Protein AF-A0A661Q947-F1 (afdb_monomer_lite)

Structure (mmCIF, N/CA/C/O backbone):
data_AF-A0A661Q947-F1
#
_entry.id   AF-A0A661Q947-F1
#
loop_
_atom_site.group_PDB
_atom_site.id
_atom_site.type_symbol
_atom_site.label_atom_id
_atom_site.label_alt_id
_atom_site.label_comp_id
_atom_site.label_asym_id
_atom_site.label_entity_id
_atom_site.label_seq_id
_atom_site.pdbx_PDB_ins_code
_atom_site.Cartn_x
_atom_site.Cartn_y
_atom_site.Cartn_z
_atom_site.occupancy
_atom_site.B_iso_or_equiv
_atom_site.auth_seq_id
_atom_site.auth_comp_id
_atom_site.auth_asym_id
_atom_site.auth_atom_id
_atom_site.pdbx_PDB_model_num
ATOM 1 N N . MET A 1 1 ? -14.521 11.348 1.754 1.00 80.38 1 MET A N 1
ATOM 2 C CA . MET A 1 1 ? -13.296 11.346 2.585 1.00 80.38 1 MET A CA 1
ATOM 3 C C . MET A 1 1 ? -13.324 10.090 3.440 1.00 80.38 1 MET A C 1
ATOM 5 O O . MET A 1 1 ? -14.409 9.738 3.881 1.00 80.38 1 MET A O 1
ATOM 9 N N . PHE A 1 2 ? -12.197 9.399 3.603 1.00 93.81 2 PHE A N 1
ATOM 10 C CA . PHE A 1 2 ? -12.077 8.183 4.419 1.00 93.81 2 PHE A CA 1
ATOM 11 C C . PHE A 1 2 ? -10.839 8.287 5.311 1.00 93.81 2 PHE A C 1
ATOM 13 O O . PHE A 1 2 ? -9.939 9.082 5.023 1.00 93.81 2 PHE A O 1
ATOM 20 N N . LYS A 1 3 ? -10.789 7.506 6.391 1.00 95.00 3 LYS A N 1
ATOM 21 C CA . LYS A 1 3 ? -9.643 7.512 7.308 1.00 95.00 3 LYS A CA 1
ATOM 22 C C . LYS A 1 3 ? -8.437 6.849 6.631 1.00 95.00 3 LYS A C 1
ATOM 24 O O . LYS A 1 3 ? -8.388 5.627 6.512 1.00 95.00 3 LYS A O 1
ATOM 29 N N . ASN A 1 4 ? -7.483 7.651 6.171 1.00 95.75 4 ASN A N 1
ATOM 30 C CA . ASN A 1 4 ? -6.323 7.190 5.412 1.00 95.75 4 ASN A CA 1
ATOM 31 C C . ASN A 1 4 ? -5.060 7.118 6.282 1.00 95.75 4 ASN A C 1
ATOM 33 O O . ASN A 1 4 ? -4.843 7.987 7.126 1.00 95.75 4 ASN A O 1
ATOM 37 N N . PHE A 1 5 ? -4.247 6.080 6.088 1.00 95.19 5 PHE A N 1
ATOM 38 C CA . PHE A 1 5 ? -2.998 5.874 6.813 1.00 95.19 5 PHE A CA 1
ATOM 39 C C . PHE A 1 5 ? -1.793 6.248 5.947 1.00 95.19 5 PHE A C 1
ATOM 41 O O . PHE A 1 5 ? -1.594 5.677 4.875 1.00 95.19 5 PHE A O 1
ATOM 48 N N . SER A 1 6 ? -0.960 7.160 6.451 1.00 91.81 6 SER A N 1
ATOM 49 C CA . SER A 1 6 ? 0.328 7.513 5.850 1.00 91.81 6 SER A CA 1
ATOM 50 C C . SER A 1 6 ? 1.464 7.249 6.847 1.00 91.81 6 SER A C 1
ATOM 52 O O . SER A 1 6 ? 1.793 8.120 7.655 1.00 91.81 6 SER A O 1
ATOM 54 N N . PRO A 1 7 ? 2.077 6.046 6.846 1.00 86.62 7 PRO A N 1
ATOM 55 C CA . PRO A 1 7 ? 3.145 5.711 7.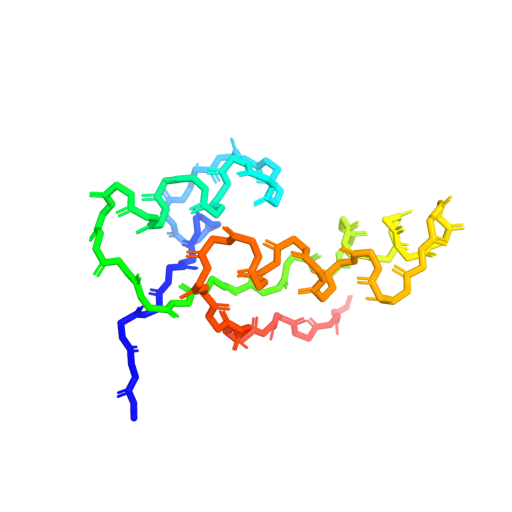794 1.00 86.62 7 PRO A CA 1
ATOM 56 C C . PRO A 1 7 ? 4.333 6.679 7.704 1.00 86.62 7 PRO A C 1
ATOM 58 O O . PRO A 1 7 ? 4.923 7.045 8.722 1.00 86.62 7 PRO A O 1
ATOM 61 N N . SER A 1 8 ? 4.644 7.137 6.484 1.00 84.69 8 SER A N 1
ATOM 62 C CA . SER A 1 8 ? 5.767 8.040 6.219 1.00 84.69 8 SER A CA 1
ATOM 63 C C . SER A 1 8 ? 5.623 9.398 6.912 1.00 84.69 8 SER A C 1
ATOM 65 O O . SER A 1 8 ? 6.618 9.962 7.362 1.00 84.69 8 SER A O 1
ATOM 67 N N . GLU A 1 9 ? 4.395 9.903 7.058 1.00 86.12 9 GLU A N 1
ATOM 68 C CA . GLU A 1 9 ? 4.112 11.169 7.747 1.00 86.12 9 GLU A CA 1
ATOM 69 C C . GLU A 1 9 ? 4.267 11.057 9.267 1.00 86.12 9 GLU A C 1
ATOM 71 O O . GLU A 1 9 ? 4.516 12.050 9.944 1.00 86.12 9 GLU A O 1
ATOM 76 N N . LEU A 1 10 ? 4.186 9.837 9.799 1.00 86.06 10 LEU A N 1
ATOM 77 C CA . LEU A 1 10 ? 4.404 9.533 11.212 1.00 86.06 10 LEU A CA 1
ATOM 78 C C . LEU A 1 10 ? 5.864 9.151 11.518 1.00 86.06 10 LEU A C 1
ATOM 80 O O . LEU A 1 10 ? 6.175 8.782 12.648 1.00 86.06 10 LEU A O 1
ATOM 84 N N . GLY A 1 11 ? 6.758 9.193 10.522 1.00 86.88 11 GLY A N 1
ATOM 85 C CA . GLY A 1 11 ? 8.157 8.775 10.664 1.00 86.88 11 GLY A CA 1
ATOM 86 C C . GLY A 1 11 ? 8.345 7.261 10.828 1.00 86.88 11 GLY A C 1
ATOM 87 O O . GLY A 1 11 ? 9.425 6.811 11.214 1.00 86.88 11 GLY A O 1
ATOM 88 N N . ILE A 1 12 ? 7.312 6.465 10.540 1.00 87.69 12 ILE A N 1
ATOM 89 C CA . ILE A 1 12 ? 7.353 5.007 10.653 1.00 87.69 12 ILE A CA 1
ATOM 90 C C . ILE A 1 12 ? 7.876 4.435 9.330 1.00 87.69 12 ILE A C 1
ATOM 92 O O . ILE A 1 12 ? 7.297 4.662 8.267 1.00 87.69 12 ILE A O 1
ATOM 96 N N . LYS A 1 13 ? 8.976 3.677 9.392 1.00 89.44 13 LYS A N 1
ATOM 97 C CA . LYS A 1 13 ? 9.521 2.948 8.239 1.00 89.44 13 LYS A CA 1
ATOM 98 C C . LYS A 1 13 ? 8.904 1.556 8.170 1.00 89.44 13 LYS A C 1
ATOM 100 O O . LYS A 1 13 ? 9.191 0.727 9.026 1.00 89.44 13 LYS A O 1
ATOM 105 N N . THR A 1 14 ? 8.096 1.308 7.147 1.00 93.06 14 THR A N 1
ATOM 106 C CA . THR A 1 14 ? 7.455 0.013 6.879 1.00 93.06 14 THR A CA 1
ATOM 107 C C . THR A 1 14 ? 7.374 -0.214 5.379 1.00 93.06 14 THR A C 1
ATOM 109 O O . THR A 1 14 ? 7.248 0.752 4.630 1.00 93.06 14 THR A O 1
ATOM 112 N N . ASN A 1 15 ? 7.367 -1.474 4.953 1.00 95.25 15 ASN A N 1
ATOM 113 C CA . ASN A 1 15 ? 6.985 -1.831 3.584 1.00 95.25 15 ASN A CA 1
ATOM 114 C C . ASN A 1 15 ? 5.452 -1.799 3.413 1.00 95.25 15 ASN A C 1
ATOM 116 O O . ASN A 1 15 ? 4.709 -1.736 4.401 1.00 95.25 15 ASN A O 1
ATOM 120 N N . LEU A 1 16 ? 4.964 -1.883 2.175 1.00 95.94 16 LEU A N 1
ATOM 121 C CA . LEU A 1 16 ? 3.542 -1.797 1.841 1.00 95.94 16 LEU A CA 1
ATOM 122 C C . LEU A 1 16 ? 2.717 -2.851 2.588 1.00 95.94 16 LEU A C 1
ATOM 124 O O . LEU A 1 16 ? 1.655 -2.552 3.131 1.00 95.94 16 LEU A O 1
ATOM 128 N N . ARG A 1 17 ? 3.207 -4.093 2.665 1.00 96.25 17 ARG A N 1
ATOM 129 C CA . ARG A 1 17 ? 2.486 -5.180 3.344 1.00 96.25 17 ARG A CA 1
ATOM 130 C C . ARG A 1 17 ? 2.304 -4.900 4.835 1.00 96.25 17 ARG A C 1
ATOM 132 O O . ARG A 1 17 ? 1.235 -5.160 5.390 1.00 96.25 17 ARG A O 1
ATOM 139 N N . GLU A 1 18 ? 3.344 -4.404 5.489 1.00 96.56 18 GLU A N 1
ATOM 140 C CA . GLU A 1 18 ? 3.298 -4.034 6.898 1.00 96.56 18 GLU A CA 1
ATOM 141 C C . GLU A 1 18 ? 2.414 -2.802 7.124 1.00 96.56 18 GLU A C 1
ATOM 143 O O . GLU A 1 18 ? 1.593 -2.816 8.043 1.00 96.56 18 GLU A O 1
ATOM 148 N N . ALA A 1 19 ? 2.483 -1.801 6.243 1.00 96.81 1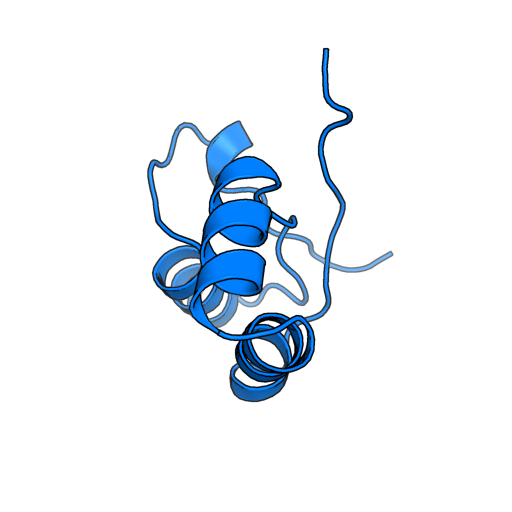9 ALA A N 1
ATOM 149 C CA . ALA A 1 19 ? 1.609 -0.632 6.284 1.00 96.81 19 ALA A CA 1
ATOM 150 C C . ALA A 1 19 ? 0.120 -1.018 6.195 1.00 96.81 19 ALA A C 1
ATOM 152 O O . ALA A 1 19 ? -0.680 -0.550 7.005 1.00 96.81 19 ALA A O 1
ATOM 153 N N . LEU A 1 20 ? -0.249 -1.928 5.284 1.00 97.75 20 LEU A N 1
ATOM 154 C CA . LEU A 1 20 ? -1.615 -2.460 5.162 1.00 97.75 20 LEU A CA 1
ATOM 155 C C . LEU A 1 20 ? -2.059 -3.208 6.431 1.00 97.75 20 LEU A C 1
ATOM 157 O O . LEU A 1 20 ? -3.189 -3.044 6.905 1.00 97.75 20 LEU A O 1
ATOM 161 N N . ARG A 1 21 ? -1.159 -3.990 7.041 1.00 97.44 21 ARG A N 1
ATOM 162 C CA . ARG A 1 21 ? -1.445 -4.681 8.308 1.00 97.44 21 ARG A CA 1
ATOM 163 C C . ARG A 1 21 ? -1.692 -3.690 9.447 1.00 97.44 21 ARG A C 1
ATOM 165 O O . ARG A 1 21 ? -2.658 -3.848 10.191 1.00 97.44 21 ARG A O 1
ATOM 172 N N . LEU A 1 22 ? -0.840 -2.675 9.585 1.00 96.06 22 LEU A N 1
ATOM 173 C CA . LEU A 1 22 ? -0.978 -1.634 10.608 1.00 96.06 22 LEU A CA 1
ATOM 174 C C . LEU A 1 22 ? -2.249 -0.806 10.406 1.00 96.06 22 LEU A C 1
ATOM 176 O O . LEU A 1 22 ? -2.956 -0.537 11.374 1.00 96.06 22 LEU A O 1
ATOM 180 N N . ALA A 1 23 ? -2.581 -0.472 9.159 1.00 97.06 23 ALA A N 1
ATOM 181 C CA . ALA A 1 23 ? -3.819 0.216 8.815 1.00 97.06 23 ALA A CA 1
ATOM 182 C C . ALA A 1 23 ? -5.055 -0.579 9.256 1.00 97.06 23 ALA A C 1
ATOM 184 O O . ALA A 1 23 ? -5.970 -0.014 9.856 1.00 97.06 23 ALA A O 1
ATOM 185 N N . THR A 1 24 ? -5.041 -1.899 9.048 1.00 97.25 24 THR A N 1
ATOM 186 C CA . THR A 1 24 ? -6.117 -2.796 9.498 1.00 97.25 24 THR A CA 1
ATOM 187 C C . THR A 1 24 ? -6.257 -2.781 11.024 1.00 97.25 24 THR A C 1
ATOM 189 O O . THR A 1 24 ? -7.359 -2.616 11.540 1.00 97.25 24 THR A O 1
ATOM 192 N N . ILE A 1 25 ? -5.141 -2.885 11.758 1.00 96.69 25 ILE A N 1
ATOM 193 C CA . ILE A 1 25 ? -5.129 -2.825 13.233 1.00 96.69 25 ILE A CA 1
ATOM 194 C C . ILE A 1 25 ? -5.632 -1.461 13.736 1.00 96.69 25 ILE A C 1
ATOM 196 O O . ILE A 1 25 ? -6.365 -1.392 14.720 1.00 96.69 25 ILE A O 1
ATOM 200 N N . GLY A 1 26 ? -5.265 -0.373 13.056 1.00 95.19 26 GLY A N 1
ATOM 201 C CA . GLY A 1 26 ? -5.653 0.996 13.405 1.00 95.19 26 GLY A CA 1
ATOM 202 C C . GLY A 1 26 ? -7.057 1.416 12.946 1.00 95.19 26 GLY A C 1
ATOM 203 O O . GLY A 1 26 ? -7.432 2.583 13.127 1.00 95.19 26 GLY A O 1
ATOM 204 N N . GLY A 1 27 ? -7.824 0.508 12.330 1.00 96.88 27 GLY A N 1
ATOM 205 C CA . GLY A 1 27 ? -9.164 0.786 11.809 1.00 96.88 27 GLY A CA 1
ATOM 206 C C . GLY A 1 27 ? -9.178 1.876 10.734 1.00 96.88 27 GLY A C 1
ATOM 207 O O . GLY A 1 27 ? -10.063 2.730 10.737 1.00 96.88 27 GLY A O 1
ATOM 208 N N . PHE A 1 28 ? -8.148 1.918 9.888 1.00 97.38 28 PHE A N 1
ATOM 209 C CA . PHE A 1 28 ? -8.095 2.783 8.712 1.00 97.38 28 PHE A CA 1
ATOM 210 C C . PHE A 1 28 ? -8.826 2.131 7.535 1.00 97.38 28 PHE A C 1
ATOM 212 O O . PHE A 1 28 ? -9.006 0.919 7.483 1.00 97.38 28 PHE A O 1
ATOM 219 N N . GLU A 1 29 ? -9.241 2.954 6.580 1.00 98.06 29 GLU A N 1
ATOM 220 C CA . GLU A 1 29 ? -9.976 2.537 5.382 1.00 98.06 29 GLU A CA 1
ATOM 221 C C . GLU A 1 29 ? -9.103 2.541 4.122 1.00 98.06 29 GLU A C 1
ATOM 223 O O . GLU A 1 29 ? -9.522 2.040 3.077 1.00 98.06 29 GLU A O 1
ATOM 228 N N . GLY A 1 30 ? -7.902 3.113 4.193 1.00 97.62 30 GLY A N 1
ATOM 229 C CA . GLY A 1 30 ? -6.948 3.103 3.095 1.00 97.62 30 GLY A CA 1
ATOM 230 C C . GLY A 1 30 ? -5.538 3.455 3.532 1.00 97.62 30 GLY A C 1
ATOM 231 O O . GLY A 1 30 ? -5.310 3.852 4.679 1.00 97.62 30 GLY A O 1
ATOM 232 N N . VAL A 1 31 ? -4.601 3.253 2.613 1.00 97.19 31 VAL A N 1
ATOM 233 C CA . VAL A 1 31 ? -3.170 3.494 2.819 1.00 97.19 31 VAL A CA 1
ATOM 234 C C . VAL A 1 31 ? -2.614 4.211 1.604 1.00 97.19 31 VAL A C 1
ATOM 236 O O . VAL A 1 31 ? -2.917 3.8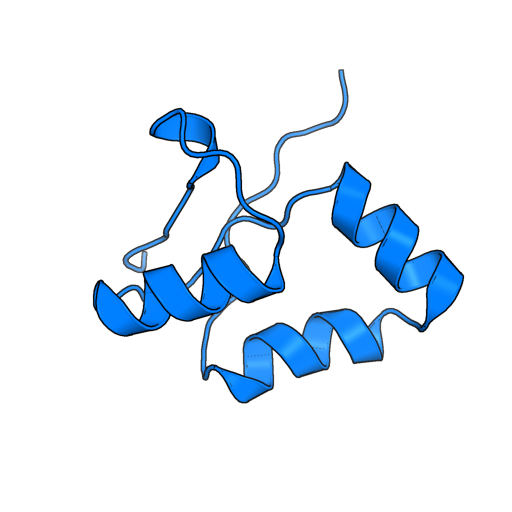22 0.472 1.00 97.19 31 VAL A O 1
ATOM 239 N N . ASP A 1 32 ? -1.783 5.222 1.835 1.00 95.00 32 ASP A N 1
ATOM 240 C CA . ASP A 1 32 ? -1.053 5.877 0.752 1.00 95.00 32 ASP A CA 1
ATOM 241 C C . ASP A 1 32 ? -0.226 4.874 -0.048 1.00 95.00 32 ASP A C 1
ATOM 243 O O . ASP A 1 32 ? 0.305 3.906 0.493 1.00 95.00 32 ASP A O 1
ATOM 247 N N . LEU A 1 33 ? -0.131 5.109 -1.350 1.00 94.12 33 LEU A N 1
ATOM 248 C CA . LEU A 1 33 ? 0.646 4.287 -2.258 1.00 94.12 33 LEU A CA 1
ATOM 249 C C . LEU A 1 33 ? 2.126 4.704 -2.165 1.00 94.12 33 LEU A C 1
ATOM 251 O O . LEU A 1 33 ? 2.466 5.818 -2.585 1.00 94.12 33 LEU A O 1
ATOM 255 N N . PRO A 1 34 ? 3.023 3.855 -1.625 1.00 92.38 34 PRO A N 1
ATOM 256 C CA . PRO A 1 34 ? 4.451 4.142 -1.615 1.00 92.38 34 PRO A CA 1
ATOM 257 C C . PRO A 1 34 ? 4.981 3.979 -3.041 1.00 92.38 34 PRO A C 1
ATOM 259 O O . PRO A 1 34 ? 5.130 2.857 -3.516 1.00 92.38 34 PRO A O 1
ATOM 262 N N . VAL A 1 35 ? 5.201 5.089 -3.749 1.00 91.38 35 VAL A N 1
ATOM 263 C CA . VAL A 1 35 ? 5.480 5.081 -5.198 1.00 91.38 35 VAL A CA 1
ATOM 264 C C . VAL A 1 35 ? 6.708 4.240 -5.539 1.00 91.38 35 VAL A C 1
ATOM 266 O O . VAL A 1 35 ? 6.598 3.359 -6.385 1.00 91.38 35 VAL A O 1
ATOM 269 N N . ASP A 1 36 ? 7.825 4.450 -4.842 1.00 91.81 36 ASP A N 1
ATOM 270 C CA . ASP A 1 36 ? 9.085 3.748 -5.121 1.00 91.81 36 ASP A CA 1
ATOM 271 C C . ASP A 1 36 ? 8.929 2.228 -4.966 1.00 91.81 36 ASP A C 1
ATOM 273 O O . ASP A 1 36 ? 9.182 1.466 -5.895 1.00 91.81 36 ASP A O 1
ATOM 277 N N . GLU A 1 37 ? 8.391 1.782 -3.827 1.00 94.50 37 GLU A N 1
ATOM 278 C CA . GLU A 1 37 ? 8.131 0.359 -3.578 1.00 94.50 37 GLU A CA 1
ATOM 279 C C . GLU A 1 37 ? 7.080 -0.206 -4.546 1.00 94.50 37 GLU A C 1
ATOM 281 O O . GLU A 1 37 ? 7.169 -1.351 -4.984 1.00 94.50 37 GLU A O 1
ATOM 286 N N . THR A 1 38 ? 6.076 0.591 -4.915 1.00 94.88 38 THR A N 1
ATOM 287 C CA . THR A 1 38 ? 5.052 0.172 -5.878 1.00 94.88 38 THR A CA 1
ATOM 288 C C . THR A 1 38 ? 5.665 -0.083 -7.249 1.00 94.88 38 THR A C 1
ATOM 290 O O . THR A 1 38 ? 5.309 -1.080 -7.872 1.00 94.88 38 THR A O 1
ATOM 293 N N . ILE A 1 39 ? 6.589 0.765 -7.710 1.00 95.25 39 ILE A N 1
ATOM 294 C CA . ILE A 1 39 ? 7.313 0.556 -8.971 1.00 95.25 39 ILE A CA 1
ATOM 295 C C . ILE A 1 39 ? 8.076 -0.771 -8.911 1.00 95.25 39 ILE A C 1
ATOM 297 O O . ILE A 1 39 ? 7.860 -1.624 -9.772 1.00 95.25 39 ILE A O 1
ATOM 301 N N . GLU A 1 40 ? 8.858 -1.001 -7.852 1.00 96.88 40 GLU A N 1
ATOM 302 C CA . GLU A 1 40 ? 9.605 -2.254 -7.666 1.00 96.88 40 GLU A CA 1
ATOM 303 C C . GLU A 1 40 ? 8.686 -3.492 -7.671 1.00 96.88 40 GLU A C 1
ATOM 305 O O . GLU A 1 40 ? 8.991 -4.515 -8.292 1.00 96.88 40 GLU A O 1
ATOM 310 N N . LEU A 1 41 ? 7.532 -3.420 -6.998 1.00 97.69 41 LEU A N 1
ATOM 311 C CA . LEU A 1 41 ? 6.563 -4.519 -6.935 1.00 97.69 41 LEU A CA 1
ATOM 312 C C . LEU A 1 41 ? 5.853 -4.762 -8.270 1.00 97.69 41 LEU A C 1
ATOM 314 O O . LEU A 1 41 ? 5.570 -5.914 -8.610 1.00 97.69 41 LEU A O 1
ATOM 318 N N . VAL A 1 42 ? 5.554 -3.702 -9.021 1.00 97.81 42 VAL A N 1
ATOM 319 C CA . VAL A 1 42 ? 4.928 -3.806 -10.344 1.00 97.81 42 VAL A CA 1
ATOM 320 C C . VAL A 1 42 ? 5.896 -4.420 -11.348 1.00 97.81 42 VAL A C 1
ATOM 322 O O . VAL A 1 42 ? 5.490 -5.318 -12.084 1.00 97.81 42 VAL A O 1
ATOM 325 N N 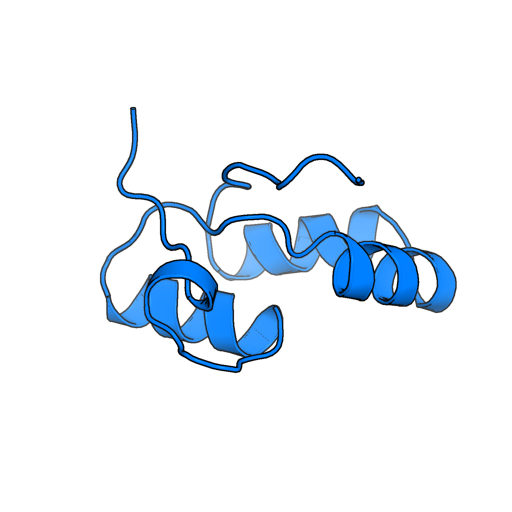. GLU A 1 43 ? 7.159 -3.991 -11.349 1.00 98.00 43 GLU A N 1
ATOM 326 C CA . GLU A 1 43 ? 8.206 -4.560 -12.205 1.00 98.00 43 GLU A CA 1
ATOM 327 C C . GLU A 1 43 ? 8.468 -6.033 -11.882 1.00 98.00 43 GLU A C 1
ATOM 329 O O . GLU A 1 43 ? 8.660 -6.852 -12.782 1.00 98.00 43 GLU A O 1
ATOM 334 N N . LYS A 1 44 ? 8.446 -6.386 -10.593 1.00 98.31 44 LYS A N 1
ATOM 335 C CA . LYS A 1 44 ? 8.712 -7.752 -10.135 1.00 98.31 44 LYS A CA 1
ATOM 336 C C . LYS A 1 44 ? 7.538 -8.709 -10.336 1.00 98.31 44 LYS A C 1
ATOM 338 O O . LYS A 1 44 ? 7.765 -9.900 -10.551 1.00 98.31 44 LYS A O 1
ATOM 343 N N . TYR A 1 45 ? 6.304 -8.225 -10.206 1.00 98.12 45 TYR A N 1
ATOM 344 C CA . TYR A 1 45 ? 5.106 -9.064 -10.227 1.00 98.12 45 TYR A CA 1
ATOM 345 C C . TYR A 1 45 ? 4.090 -8.577 -11.261 1.00 98.12 45 TYR A C 1
ATOM 347 O O . TYR A 1 45 ? 3.962 -9.201 -12.311 1.00 98.12 45 TYR A O 1
ATOM 355 N N . SER A 1 46 ? 3.331 -7.521 -10.948 1.00 98.06 46 SER A N 1
ATOM 356 C CA . SER A 1 46 ? 2.376 -6.855 -11.848 1.00 98.06 46 SER A CA 1
ATOM 357 C C . SER A 1 46 ? 1.610 -5.737 -11.124 1.00 98.06 46 SER A C 1
ATOM 359 O O . SER A 1 46 ? 1.618 -5.634 -9.897 1.00 98.06 46 SER A O 1
ATOM 361 N N . ILE A 1 47 ? 0.852 -4.938 -11.881 1.00 97.50 47 ILE A N 1
ATOM 362 C CA . ILE A 1 47 ? -0.133 -3.988 -11.329 1.00 97.50 47 ILE A CA 1
ATOM 363 C C . ILE A 1 47 ? -1.214 -4.716 -10.516 1.00 97.50 47 ILE A C 1
ATOM 365 O O . ILE A 1 47 ? -1.602 -4.259 -9.438 1.00 97.50 47 ILE A O 1
ATOM 369 N N . ASP A 1 48 ? -1.694 -5.861 -11.009 1.00 98.25 48 ASP A N 1
ATOM 370 C CA . ASP A 1 48 ? -2.730 -6.637 -10.323 1.00 98.25 48 ASP A CA 1
ATOM 371 C C . ASP A 1 48 ? -2.232 -7.238 -9.008 1.00 98.25 48 ASP A C 1
ATOM 373 O O . ASP A 1 48 ? -3.022 -7.386 -8.078 1.00 98.25 48 ASP A O 1
ATOM 377 N N . TYR A 1 49 ? -0.929 -7.509 -8.884 1.00 98.19 49 TYR A N 1
ATOM 378 C CA . TYR A 1 49 ? -0.329 -7.924 -7.619 1.00 98.19 49 TYR A CA 1
ATOM 379 C C . TYR A 1 49 ? -0.513 -6.853 -6.539 1.00 98.19 49 TYR A C 1
ATOM 381 O O . TYR A 1 49 ? -1.062 -7.137 -5.473 1.00 98.19 49 TYR A O 1
ATOM 389 N N . VAL A 1 50 ? -0.133 -5.604 -6.830 1.00 97.88 50 VAL A N 1
ATOM 390 C CA . VAL A 1 50 ? -0.271 -4.491 -5.877 1.00 97.88 50 VAL A CA 1
ATOM 391 C C . VAL A 1 50 ? -1.744 -4.226 -5.568 1.00 97.88 50 VAL A C 1
ATOM 393 O O . VAL A 1 50 ? -2.122 -4.126 -4.401 1.00 97.88 50 VAL A O 1
ATOM 396 N N . ARG A 1 51 ? -2.614 -4.200 -6.586 1.00 97.69 51 ARG A N 1
ATOM 397 C CA . ARG A 1 51 ? -4.069 -4.071 -6.388 1.00 97.69 51 ARG A CA 1
ATOM 398 C C . ARG A 1 51 ? -4.622 -5.183 -5.486 1.00 97.69 51 ARG A C 1
ATOM 400 O O . ARG A 1 51 ? -5.410 -4.902 -4.582 1.00 97.69 51 ARG A O 1
ATOM 407 N N . GLY A 1 52 ? -4.190 -6.422 -5.711 1.00 98.25 52 GLY A N 1
ATOM 408 C CA . GLY A 1 52 ? -4.576 -7.592 -4.928 1.00 98.25 52 GLY A CA 1
ATOM 409 C C . GLY A 1 52 ? -4.140 -7.496 -3.466 1.00 98.25 52 GLY A C 1
ATOM 410 O O . GLY A 1 52 ? -4.895 -7.902 -2.582 1.00 98.25 52 GLY A O 1
ATOM 411 N N . MET A 1 53 ? -2.981 -6.888 -3.184 1.00 97.94 53 MET A N 1
ATOM 412 C CA . MET A 1 53 ? -2.555 -6.621 -1.807 1.00 97.94 53 MET A CA 1
ATOM 413 C C . MET A 1 53 ? -3.572 -5.735 -1.083 1.00 97.94 53 MET A C 1
ATOM 415 O O . MET A 1 53 ? -4.081 -6.144 -0.044 1.00 97.94 53 MET A O 1
ATOM 419 N N . TYR A 1 54 ? -3.946 -4.585 -1.648 1.00 98.12 54 TYR A N 1
ATOM 420 C CA . TYR A 1 54 ? -4.955 -3.699 -1.047 1.00 98.12 54 TYR A CA 1
ATOM 421 C C . TYR A 1 54 ? -6.305 -4.405 -0.843 1.00 98.12 54 TYR A C 1
ATOM 423 O O . TYR A 1 54 ? -6.886 -4.345 0.244 1.00 98.12 54 TYR A O 1
ATOM 431 N N . GLN A 1 55 ? -6.767 -5.145 -1.856 1.00 98.06 55 GLN A N 1
ATOM 432 C CA . GLN A 1 55 ? -8.021 -5.901 -1.790 1.00 98.06 55 GLN A CA 1
ATOM 433 C C . GLN A 1 55 ? -8.005 -6.979 -0.699 1.00 98.06 55 GLN A C 1
ATOM 435 O O . GLN A 1 55 ? -9.002 -7.140 0.002 1.00 98.06 55 GLN A O 1
ATOM 440 N N . SER A 1 56 ? -6.879 -7.674 -0.499 1.00 98.00 56 SER A N 1
ATOM 441 C CA . SER A 1 56 ? -6.754 -8.724 0.524 1.00 98.00 56 SER A CA 1
ATOM 442 C C . SER A 1 56 ? -6.909 -8.213 1.961 1.00 98.00 56 SER A C 1
ATOM 444 O O . SER A 1 56 ? -7.310 -8.975 2.838 1.00 98.00 56 SER A O 1
ATOM 446 N N . PHE A 1 57 ? -6.644 -6.924 2.194 1.00 97.75 57 PHE A N 1
ATOM 447 C CA . PHE A 1 57 ? -6.863 -6.254 3.478 1.00 97.75 57 PHE A CA 1
ATOM 448 C C . PHE A 1 57 ? -8.180 -5.465 3.525 1.00 97.75 57 PHE A C 1
ATOM 450 O O . PHE A 1 57 ? -8.473 -4.836 4.537 1.00 97.75 57 PHE A O 1
ATOM 457 N N . ASN A 1 58 ? -8.982 -5.489 2.452 1.00 97.81 58 ASN A N 1
ATOM 458 C CA . ASN A 1 58 ? -10.175 -4.654 2.293 1.00 97.81 58 ASN A CA 1
ATOM 459 C C . ASN A 1 58 ? -9.879 -3.148 2.485 1.00 97.81 58 ASN A C 1
ATOM 461 O O . ASN A 1 58 ? -10.665 -2.414 3.085 1.00 97.81 58 ASN A O 1
ATOM 465 N N . LEU A 1 59 ? -8.724 -2.692 1.988 1.00 98.12 59 LEU A N 1
ATOM 466 C CA . LEU A 1 59 ? -8.263 -1.306 2.089 1.00 98.12 59 LEU A CA 1
ATOM 467 C C . LEU A 1 59 ? -8.292 -0.616 0.724 1.00 98.12 59 LEU A C 1
ATOM 469 O O . LEU A 1 59 ? -8.048 -1.226 -0.317 1.00 98.12 59 LEU A O 1
ATOM 473 N N . LYS A 1 60 ? -8.569 0.687 0.733 1.00 97.25 60 LYS A N 1
ATOM 474 C CA . LYS A 1 60 ? -8.527 1.550 -0.452 1.00 97.25 60 LYS A CA 1
ATOM 475 C C . LYS A 1 60 ? -7.108 2.062 -0.686 1.00 97.25 60 LYS A C 1
ATOM 477 O O . LYS A 1 60 ? -6.336 2.246 0.255 1.00 97.25 60 LYS A O 1
ATOM 482 N N . ILE A 1 61 ? -6.791 2.343 -1.944 1.00 96.12 61 ILE A N 1
ATOM 483 C CA . ILE A 1 61 ? -5.586 3.102 -2.283 1.00 96.12 61 ILE A CA 1
ATOM 484 C C . ILE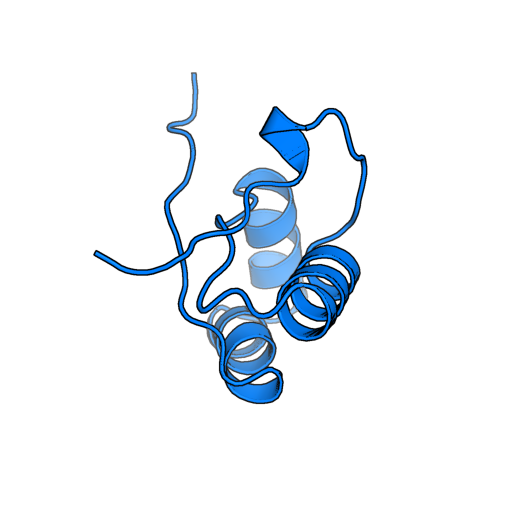 A 1 61 ? -5.830 4.562 -1.886 1.00 96.12 61 ILE A C 1
ATOM 486 O O . ILE A 1 61 ? -6.854 5.145 -2.254 1.00 96.12 61 ILE A O 1
ATOM 490 N N . GLY A 1 62 ? -4.923 5.098 -1.073 1.00 94.31 62 GLY A N 1
ATOM 491 C CA . GLY A 1 62 ? -4.911 6.473 -0.589 1.00 94.31 62 GLY A CA 1
ATOM 492 C C . GLY A 1 62 ? -4.334 7.453 -1.605 1.00 94.31 62 GLY A C 1
ATOM 493 O O . GLY A 1 62 ? -4.530 7.321 -2.814 1.00 94.31 62 GLY A O 1
ATOM 494 N N . GLY A 1 63 ? -3.622 8.454 -1.097 1.00 92.69 63 GLY A N 1
ATOM 495 C CA . GLY A 1 63 ? -2.844 9.366 -1.920 1.00 92.69 63 GLY A CA 1
ATOM 496 C C . GLY A 1 63 ? -1.500 8.765 -2.321 1.00 92.69 63 GLY A C 1
ATOM 497 O O . GLY A 1 63 ? -1.102 7.691 -1.875 1.00 92.69 63 GLY A O 1
ATOM 498 N N . TRP A 1 64 ? -0.772 9.489 -3.156 1.00 90.94 64 TRP A N 1
ATOM 499 C CA . TRP A 1 64 ? 0.644 9.255 -3.398 1.00 90.94 64 TRP A CA 1
ATOM 500 C C . TRP A 1 64 ? 1.355 10.596 -3.464 1.00 90.94 64 TRP A C 1
ATOM 502 O O . TRP A 1 64 ? 0.769 11.613 -3.848 1.00 90.94 64 TRP A O 1
ATOM 512 N N . LYS A 1 65 ? 2.632 10.604 -3.093 1.00 84.25 65 LYS A N 1
ATOM 513 C CA . LYS A 1 65 ? 3.476 11.780 -3.287 1.00 84.25 65 LYS A CA 1
ATOM 514 C C . LYS A 1 65 ? 3.861 11.859 -4.758 1.00 84.25 65 LYS A C 1
ATOM 516 O O . LYS A 1 65 ? 4.135 10.838 -5.385 1.00 84.25 65 LYS A O 1
ATOM 521 N N . LEU A 1 66 ? 3.842 13.065 -5.314 1.00 79.81 66 LEU A N 1
ATOM 522 C CA . LEU A 1 66 ? 4.374 13.278 -6.652 1.00 79.81 66 LEU A CA 1
ATOM 523 C C . LEU A 1 66 ? 5.899 13.124 -6.600 1.00 79.81 66 LEU A C 1
ATOM 525 O O . LEU A 1 66 ? 6.506 13.597 -5.636 1.00 79.81 66 LEU A O 1
ATOM 529 N N . PRO A 1 67 ? 6.510 12.474 -7.601 1.00 68.06 67 PRO A N 1
ATOM 530 C CA . PRO A 1 6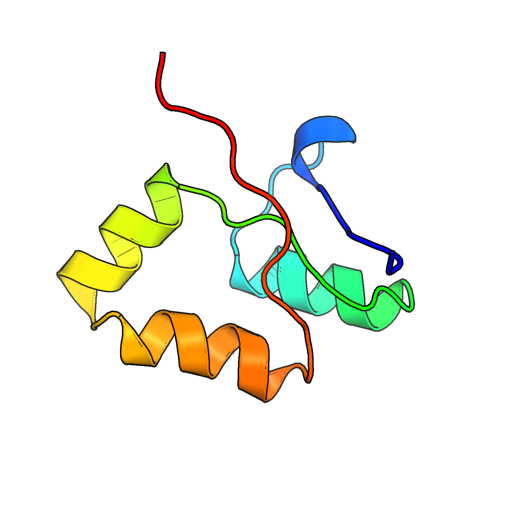7 ? 7.958 12.482 -7.730 1.00 68.06 67 PRO A CA 1
ATOM 531 C C . PRO A 1 67 ? 8.441 13.932 -7.875 1.00 68.06 67 PRO A C 1
ATOM 533 O O . PRO A 1 67 ? 7.825 14.722 -8.597 1.00 68.06 67 PRO A O 1
ATOM 536 N N . VAL A 1 68 ? 9.511 14.268 -7.156 1.00 63.59 68 VAL A N 1
ATOM 537 C CA . VAL A 1 68 ? 10.246 15.539 -7.258 1.00 63.59 68 VAL A CA 1
ATOM 538 C C . VAL A 1 68 ? 11.607 15.307 -7.883 1.00 63.59 68 VAL A C 1
ATOM 540 O O . VAL A 1 68 ? 12.206 14.249 -7.591 1.00 63.59 68 VAL A O 1
#

Secondary structure (DSSP, 8-state):
---EE-GGGGT----HHHHHHHHHHTT-SEE---HHHHHHHHHHT-HHHHHHHHHHTT-EE---PPP-

pLDDT: mean 93.72, std 6.6, range [63.59, 98.31]

Sequence (68 aa):
MFKNFSPSELGIKTNLREALRLATIGGFEGVDLPVDETIELVEKYSIDYVRGMYQSFNLKIGGWKLPV

Radius of gyration: 11.29 Å; chains: 1; bounding box: 24×25×26 Å

Foldseek 3Di:
DWFEDECVVVVHDDAPLVSLVVCLVVVGQAYEDAVVNQVVCCVVPRPVVSVVSCVVSNHDHDHYDDDD